Protein AF-A0A954QE84-F1 (afdb_monomer_lite)

Sequence (58 aa):
MGQRRSSERAGYWRGVIGKQESSGMSAAAFCRQHQVPESSFYNWKRKLKQRDRSPAPS

Foldseek 3Di:
DPVPVVVVVLVVLVVLVVVCVVVVHDLVVSCVVVVNPSVVNVVSVVVNVVVVVPDPDD

Radius of gyration: 12.63 Å; chains: 1; bounding box: 29×40×25 Å

Secondary structure (DSSP, 8-state):
--HHHHHHHHHHHHHHHHHHHHTT--HHHHHHHTT--HHHHHHHHHHHHHHHT-----

pLDDT: mean 80.43, std 14.9, range [41.75, 92.69]

Structure (mmCIF, N/CA/C/O backbone):
data_AF-A0A954QE84-F1
#
_entry.id   AF-A0A954QE84-F1
#
loop_
_atom_site.group_PDB
_atom_site.id
_atom_site.type_symbol
_atom_site.label_atom_id
_atom_site.label_alt_id
_atom_site.label_comp_id
_atom_site.label_asym_id
_atom_site.label_entity_id
_atom_site.label_seq_id
_atom_site.pdbx_PDB_ins_code
_atom_site.Cartn_x
_atom_site.Cartn_y
_atom_site.Cartn_z
_atom_site.occupancy
_atom_site.B_iso_or_equiv
_atom_site.auth_seq_id
_atom_site.auth_comp_id
_atom_site.auth_asym_id
_atom_site.auth_atom_id
_atom_site.pdbx_PDB_model_num
ATOM 1 N N . MET A 1 1 ? 18.754 10.533 -16.512 1.00 41.75 1 MET A N 1
ATOM 2 C CA . MET A 1 1 ? 17.560 9.919 -17.141 1.00 41.75 1 MET A CA 1
ATOM 3 C C . MET A 1 1 ? 17.073 8.758 -16.264 1.00 41.75 1 MET A C 1
ATOM 5 O O . MET A 1 1 ? 17.634 7.679 -16.335 1.00 41.75 1 MET A O 1
ATOM 9 N N . GLY A 1 2 ? 16.106 8.980 -15.363 1.00 53.53 2 GLY A N 1
ATOM 10 C CA . GLY A 1 2 ? 15.626 7.939 -14.423 1.00 53.53 2 GLY A CA 1
ATOM 11 C C . GLY A 1 2 ? 14.146 8.049 -14.024 1.00 53.53 2 GLY A C 1
ATOM 12 O O . GLY A 1 2 ? 13.633 7.202 -13.298 1.00 53.53 2 GLY A O 1
ATOM 13 N N . GLN A 1 3 ? 13.441 9.070 -14.525 1.00 56.62 3 GLN A N 1
ATOM 14 C CA . GLN A 1 3 ? 12.091 9.418 -14.075 1.00 56.62 3 GLN A CA 1
ATOM 15 C C . GLN A 1 3 ? 11.017 8.433 -14.569 1.00 56.62 3 GLN A C 1
ATOM 17 O O . GLN A 1 3 ? 10.126 8.074 -13.806 1.00 56.62 3 GLN A O 1
ATOM 22 N N . ARG A 1 4 ? 11.118 7.952 -15.819 1.00 56.44 4 ARG A N 1
ATOM 23 C CA . ARG A 1 4 ? 10.043 7.191 -16.494 1.00 56.44 4 ARG A CA 1
ATOM 24 C C . ARG A 1 4 ? 9.663 5.892 -15.772 1.00 56.44 4 ARG A C 1
ATOM 26 O O . ARG A 1 4 ? 8.489 5.664 -15.504 1.00 56.44 4 ARG A O 1
ATOM 33 N N . ARG A 1 5 ? 10.660 5.117 -15.327 1.00 60.66 5 ARG A N 1
ATOM 34 C CA . ARG A 1 5 ? 10.448 3.854 -14.588 1.00 60.66 5 ARG A CA 1
ATOM 35 C C . ARG A 1 5 ? 9.793 4.064 -13.218 1.00 60.66 5 ARG A C 1
ATOM 37 O O . ARG A 1 5 ? 9.131 3.172 -12.695 1.00 60.66 5 ARG A O 1
ATOM 44 N N . SER A 1 6 ? 9.991 5.239 -12.616 1.00 66.81 6 SER A N 1
ATOM 45 C CA . SER A 1 6 ? 9.394 5.597 -11.326 1.00 66.81 6 SER A CA 1
ATOM 46 C C . SER A 1 6 ? 7.926 6.019 -11.469 1.00 66.81 6 SER A C 1
ATOM 4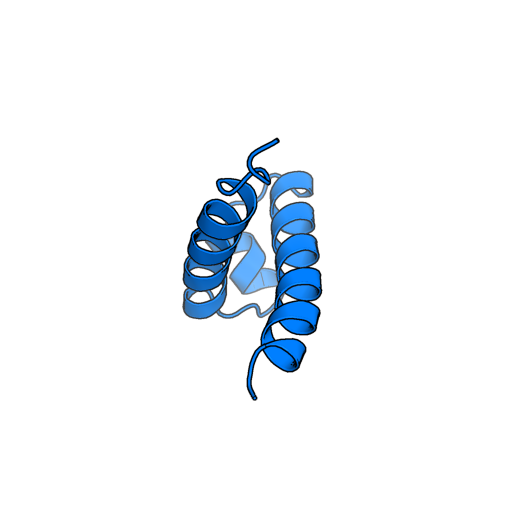8 O O . SER A 1 6 ? 7.154 5.897 -10.519 1.00 66.81 6 SER A O 1
ATOM 50 N N . SER A 1 7 ? 7.516 6.496 -12.648 1.00 70.19 7 SER A N 1
ATOM 51 C CA . SER A 1 7 ? 6.133 6.882 -12.954 1.00 70.19 7 SER A CA 1
ATOM 52 C C . SER A 1 7 ? 5.217 5.670 -13.090 1.00 70.19 7 SER A C 1
ATOM 54 O O . SER A 1 7 ? 4.192 5.606 -12.417 1.00 70.19 7 SER A O 1
ATOM 56 N N . GLU A 1 8 ? 5.611 4.686 -13.900 1.00 73.56 8 GLU A N 1
ATOM 57 C CA . GLU A 1 8 ? 4.823 3.465 -14.130 1.00 73.56 8 GLU A CA 1
ATOM 58 C C . GLU A 1 8 ? 4.648 2.675 -12.832 1.00 73.56 8 GLU A C 1
ATOM 60 O O . GLU A 1 8 ? 3.549 2.269 -12.455 1.00 73.56 8 GLU 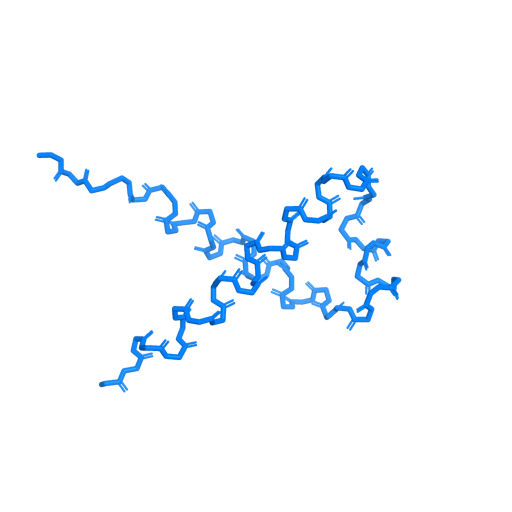A O 1
ATOM 65 N N . ARG A 1 9 ? 5.741 2.554 -12.073 1.00 82.19 9 ARG A N 1
ATOM 66 C CA . ARG A 1 9 ? 5.737 1.871 -10.782 1.00 82.19 9 ARG A CA 1
ATOM 67 C C . ARG A 1 9 ? 4.891 2.630 -9.747 1.00 82.19 9 ARG A C 1
ATOM 69 O O . ARG A 1 9 ? 4.207 1.993 -8.955 1.00 82.19 9 ARG A O 1
ATOM 76 N N . ALA A 1 10 ? 4.850 3.964 -9.792 1.00 84.75 10 ALA A N 1
ATOM 77 C CA . ALA A 1 10 ? 3.962 4.756 -8.936 1.00 84.75 10 ALA A CA 1
ATOM 78 C C . ALA A 1 10 ? 2.475 4.495 -9.213 1.00 84.75 10 ALA A C 1
ATOM 80 O O . ALA A 1 10 ? 1.702 4.401 -8.263 1.00 84.75 10 ALA A O 1
ATOM 81 N N . GLY A 1 11 ? 2.084 4.349 -10.483 1.00 86.88 11 GLY A N 1
ATOM 82 C CA . GLY A 1 11 ? 0.708 4.013 -10.862 1.00 86.88 11 GLY A CA 1
ATOM 83 C C . GLY A 1 11 ? 0.281 2.655 -10.307 1.00 86.88 11 GLY A C 1
ATOM 84 O O . GLY A 1 11 ? -0.763 2.554 -9.663 1.00 86.88 11 GLY A O 1
ATOM 85 N N . TYR A 1 12 ? 1.143 1.644 -10.451 1.00 89.12 12 TYR A N 1
ATOM 86 C CA . TYR A 1 12 ? 0.928 0.327 -9.849 1.00 89.12 12 TYR A CA 1
ATOM 87 C C . TYR A 1 12 ? 0.719 0.425 -8.331 1.00 89.12 12 TYR A C 1
ATOM 89 O O . TYR A 1 12 ? -0.298 -0.034 -7.814 1.00 89.12 12 TYR A O 1
ATOM 97 N N . TRP A 1 13 ? 1.633 1.085 -7.610 1.00 90.88 13 TRP A N 1
ATOM 98 C CA . TRP A 1 13 ? 1.545 1.196 -6.151 1.00 90.88 13 TRP A CA 1
ATOM 99 C C . TRP A 1 13 ? 0.352 2.018 -5.669 1.00 90.88 13 TRP A C 1
ATOM 101 O O . TRP A 1 13 ? -0.229 1.680 -4.642 1.00 90.88 13 TRP A O 1
ATOM 111 N N . ARG A 1 14 ? -0.062 3.050 -6.411 1.00 89.31 14 ARG A N 1
ATOM 112 C CA . ARG A 1 14 ? -1.291 3.796 -6.114 1.00 89.31 14 ARG A CA 1
AT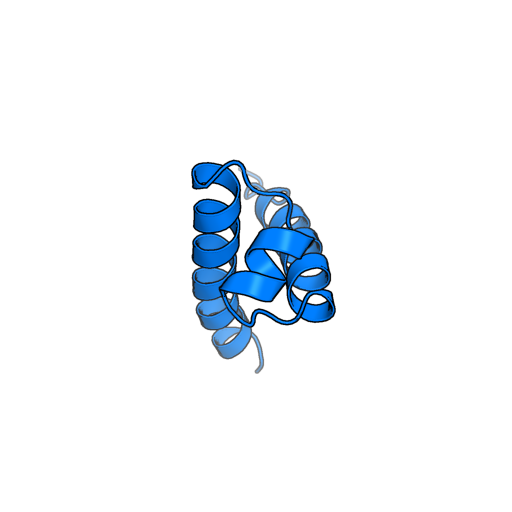OM 113 C C . ARG A 1 14 ? -2.515 2.881 -6.197 1.00 89.31 14 ARG A C 1
ATOM 115 O O . ARG A 1 14 ? -3.344 2.911 -5.296 1.00 89.31 14 ARG A O 1
ATOM 122 N N . GLY A 1 15 ? -2.586 2.018 -7.213 1.00 91.00 15 GLY A N 1
ATOM 123 C CA . GLY A 1 15 ? -3.646 1.014 -7.330 1.00 91.00 15 GLY A CA 1
ATOM 124 C C . GLY A 1 15 ? -3.611 -0.028 -6.209 1.00 91.00 15 GLY A C 1
ATOM 125 O O . GLY A 1 15 ? -4.650 -0.368 -5.653 1.00 91.00 15 GLY A O 1
ATOM 126 N N . VAL A 1 16 ? -2.423 -0.509 -5.833 1.00 91.38 16 VAL A N 1
ATOM 127 C CA . VAL A 1 16 ? -2.248 -1.462 -4.722 1.00 91.38 16 VAL A CA 1
ATOM 128 C C . VAL A 1 16 ? -2.698 -0.859 -3.387 1.00 91.38 16 VAL A C 1
ATOM 130 O O . 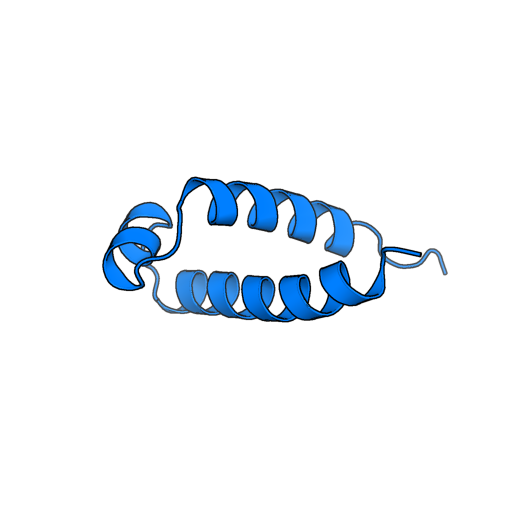VAL A 1 16 ? -3.425 -1.510 -2.643 1.00 91.38 16 VAL A O 1
ATOM 133 N N . ILE A 1 17 ? -2.316 0.388 -3.094 1.00 90.19 17 ILE A N 1
ATOM 134 C CA . ILE A 1 17 ? -2.737 1.090 -1.873 1.00 90.19 17 ILE A CA 1
ATOM 135 C C . ILE A 1 17 ? -4.248 1.335 -1.888 1.00 90.19 17 ILE A C 1
ATOM 137 O O . ILE A 1 17 ? -4.905 1.018 -0.904 1.00 90.19 17 ILE A O 1
ATOM 141 N N . GLY A 1 18 ? -4.814 1.790 -3.010 1.00 90.81 18 GLY A N 1
ATOM 142 C CA . GLY A 1 18 ? -6.262 1.981 -3.131 1.00 90.81 18 GLY A CA 1
ATOM 143 C C . GLY A 1 18 ? -7.054 0.682 -2.946 1.00 90.81 18 GLY A C 1
ATOM 144 O O . GLY A 1 18 ? -8.082 0.675 -2.275 1.00 90.81 18 GLY A O 1
ATOM 145 N N . LYS A 1 19 ? -6.547 -0.450 -3.457 1.00 91.25 19 LYS A N 1
ATOM 146 C CA . LYS A 1 19 ? -7.129 -1.779 -3.198 1.00 91.25 19 LYS A CA 1
ATOM 147 C C . LYS A 1 19 ? -7.065 -2.153 -1.718 1.00 91.25 19 LYS A C 1
ATOM 149 O O . LYS A 1 19 ? -8.046 -2.676 -1.198 1.00 91.25 19 LYS A O 1
ATOM 154 N N . GLN A 1 20 ? -5.949 -1.877 -1.039 1.00 92.06 20 GLN A N 1
ATOM 155 C CA . GLN A 1 20 ? -5.820 -2.110 0.402 1.00 92.06 20 GLN A CA 1
ATOM 156 C C . GLN A 1 20 ? -6.830 -1.272 1.196 1.00 92.06 20 GLN A C 1
ATOM 158 O O . GLN A 1 20 ? -7.505 -1.817 2.067 1.00 92.06 20 GLN A O 1
ATOM 163 N N . GLU A 1 21 ? -6.963 0.018 0.879 1.00 88.38 21 GLU A N 1
ATOM 164 C CA . GLU A 1 21 ? -7.914 0.926 1.533 1.00 88.38 21 GLU A CA 1
ATOM 165 C C . GLU A 1 21 ? -9.365 0.498 1.288 1.00 88.38 21 GLU A C 1
ATOM 167 O O . GLU A 1 21 ? -10.139 0.397 2.236 1.00 88.38 21 GLU A O 1
ATOM 172 N N . SER A 1 22 ? -9.711 0.134 0.050 1.00 90.88 22 SER A N 1
ATOM 173 C CA . SER A 1 22 ? -11.045 -0.372 -0.295 1.00 90.88 22 SER A CA 1
ATOM 174 C C . SER A 1 22 ? -11.358 -1.735 0.322 1.00 90.88 22 SER A C 1
ATOM 176 O O . SER A 1 22 ? -12.527 -2.051 0.511 1.00 90.88 22 SER A O 1
ATOM 178 N N . SER A 1 23 ? -10.344 -2.552 0.620 1.00 88.00 23 SER A N 1
ATOM 179 C CA . SER A 1 23 ? -10.546 -3.852 1.274 1.00 88.00 23 SER A CA 1
ATOM 180 C C . SER A 1 23 ? -10.795 -3.710 2.779 1.00 88.00 23 SER A C 1
ATOM 182 O O . SER A 1 23 ? -11.166 -4.685 3.423 1.00 88.00 23 SER A O 1
ATOM 184 N N . GLY A 1 24 ? -10.528 -2.537 3.373 1.00 89.25 24 GLY A N 1
ATOM 185 C CA . GLY A 1 24 ? -10.635 -2.318 4.822 1.00 89.25 24 GLY A CA 1
ATOM 186 C C . GLY A 1 24 ? -9.647 -3.143 5.660 1.00 89.25 24 GLY A C 1
ATOM 187 O O . GLY A 1 24 ? -9.709 -3.139 6.887 1.00 89.25 24 GLY A O 1
ATOM 188 N N . MET A 1 25 ? -8.718 -3.854 5.016 1.00 89.50 25 MET A N 1
ATOM 189 C CA . MET A 1 25 ? -7.736 -4.713 5.674 1.00 89.50 25 MET A CA 1
ATOM 190 C C . MET A 1 25 ? -6.516 -3.899 6.097 1.00 89.50 25 MET A C 1
ATOM 192 O O . MET A 1 25 ? -6.113 -2.968 5.403 1.00 89.50 25 MET A O 1
ATOM 196 N N . SER A 1 26 ? -5.851 -4.282 7.188 1.00 89.56 26 SER A N 1
ATOM 197 C CA . SER A 1 26 ? -4.560 -3.682 7.545 1.00 89.56 26 SER A CA 1
ATOM 198 C C . SER A 1 26 ? -3.497 -3.962 6.475 1.00 89.56 26 SER A C 1
ATOM 200 O O . SER A 1 26 ? -3.496 -5.022 5.848 1.00 89.56 26 SER A O 1
ATOM 202 N N . ALA A 1 27 ? -2.539 -3.043 6.319 1.00 87.44 27 ALA A N 1
ATOM 203 C CA . ALA A 1 27 ? -1.462 -3.154 5.331 1.00 87.44 27 ALA A CA 1
ATOM 204 C C . ALA A 1 27 ? -0.726 -4.506 5.381 1.00 87.44 27 ALA A C 1
ATOM 206 O O . ALA A 1 27 ? -0.519 -5.116 4.338 1.00 87.44 27 ALA A O 1
ATOM 207 N N . ALA A 1 28 ? -0.408 -5.012 6.576 1.00 89.06 28 ALA A N 1
ATOM 208 C CA . ALA A 1 28 ? 0.249 -6.309 6.755 1.00 89.06 28 ALA A CA 1
ATOM 209 C C . ALA A 1 28 ? -0.620 -7.498 6.299 1.00 89.06 28 ALA A C 1
ATOM 211 O O . ALA A 1 28 ? -0.127 -8.435 5.675 1.00 89.06 28 ALA A O 1
ATOM 212 N N . ALA A 1 29 ? -1.928 -7.468 6.577 1.00 91.94 29 ALA A N 1
ATOM 213 C CA . ALA A 1 29 ? -2.851 -8.521 6.149 1.00 91.94 29 ALA A CA 1
ATOM 214 C C . ALA A 1 29 ? -2.992 -8.543 4.621 1.00 91.94 29 ALA A C 1
ATOM 216 O O . ALA A 1 29 ? -2.848 -9.592 3.998 1.00 91.94 29 ALA A O 1
ATOM 217 N N . PHE A 1 30 ? -3.164 -7.365 4.019 1.00 92.69 30 PHE A N 1
ATOM 218 C CA . PHE A 1 30 ? -3.196 -7.208 2.571 1.00 92.69 30 PHE A CA 1
ATOM 219 C C . PHE A 1 30 ? -1.878 -7.662 1.919 1.00 92.69 30 PHE A C 1
ATOM 221 O O . PHE A 1 30 ? -1.900 -8.380 0.923 1.00 92.69 30 PHE A O 1
ATOM 228 N N . CYS A 1 31 ? -0.729 -7.302 2.502 1.00 91.62 31 CYS A N 1
ATOM 229 C CA . CYS A 1 31 ? 0.579 -7.701 1.988 1.00 91.62 31 CYS A CA 1
ATOM 230 C C . CYS A 1 31 ? 0.781 -9.218 2.015 1.00 91.62 31 CYS A C 1
ATOM 232 O O . CYS A 1 31 ? 1.235 -9.783 1.023 1.00 91.62 31 CYS A O 1
ATOM 234 N N . ARG A 1 32 ? 0.374 -9.889 3.098 1.00 91.12 32 ARG A N 1
ATOM 235 C CA . ARG A 1 32 ? 0.425 -11.354 3.189 1.00 91.12 32 ARG A CA 1
ATOM 236 C C . ARG A 1 32 ? -0.488 -12.032 2.166 1.00 91.12 32 ARG A C 1
ATOM 238 O O . ARG A 1 32 ? -0.053 -12.970 1.510 1.00 91.12 32 ARG A O 1
ATOM 245 N N . GLN A 1 33 ? -1.712 -11.535 1.991 1.00 92.25 33 GLN A N 1
ATOM 246 C CA . GLN A 1 33 ? -2.687 -12.119 1.066 1.00 92.25 33 GLN A CA 1
ATOM 247 C C . GLN A 1 33 ? -2.308 -11.923 -0.408 1.00 92.25 33 GLN A C 1
ATOM 249 O O . GLN A 1 33 ? -2.438 -12.839 -1.211 1.00 92.25 33 GLN A O 1
ATOM 254 N N . HIS A 1 34 ? -1.829 -10.733 -0.770 1.00 88.44 34 HIS A N 1
ATOM 255 C CA . HIS A 1 34 ? -1.489 -10.381 -2.152 1.00 88.44 34 HIS A CA 1
ATOM 256 C C . HIS A 1 34 ? -0.002 -10.589 -2.484 1.00 88.44 34 HIS A C 1
ATOM 258 O O . HIS A 1 34 ? 0.453 -10.126 -3.530 1.00 88.44 34 HIS A O 1
ATOM 264 N N . GLN A 1 35 ? 0.759 -11.240 -1.593 1.00 89.19 35 GLN A N 1
ATOM 265 C CA . GLN A 1 35 ? 2.213 -11.440 -1.696 1.00 89.19 35 GLN A CA 1
ATOM 266 C C . GLN A 1 35 ? 2.978 -10.144 -2.012 1.00 89.19 35 GLN A C 1
ATOM 268 O O . GLN A 1 35 ? 3.971 -10.125 -2.742 1.00 89.19 35 GLN A O 1
ATOM 273 N N . VAL A 1 36 ? 2.501 -9.028 -1.462 1.00 89.81 36 VAL A N 1
ATOM 274 C CA . VAL A 1 36 ? 3.138 -7.727 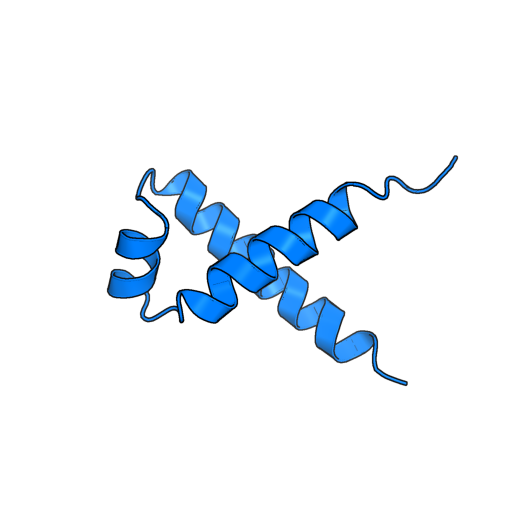-1.634 1.00 89.81 36 VAL A CA 1
ATOM 275 C C . VAL A 1 36 ? 4.230 -7.586 -0.576 1.00 89.81 36 VAL A C 1
ATOM 277 O O . VAL A 1 36 ? 3.960 -7.797 0.606 1.00 89.81 36 VAL A O 1
ATOM 280 N N . PRO A 1 37 ? 5.458 -7.183 -0.945 1.00 90.69 37 PRO A N 1
ATOM 281 C CA . PRO A 1 37 ? 6.504 -6.953 0.039 1.00 90.69 37 PRO A CA 1
ATOM 282 C C . PRO A 1 37 ? 6.133 -5.770 0.938 1.00 90.69 37 PRO A C 1
ATOM 284 O O . PRO A 1 37 ? 6.055 -4.632 0.464 1.00 90.69 37 PRO A O 1
ATOM 287 N N . GLU A 1 38 ? 5.958 -6.018 2.237 1.00 89.12 38 GLU A N 1
ATOM 288 C CA . GLU A 1 38 ? 5.593 -4.987 3.221 1.00 89.12 38 GLU A CA 1
ATOM 289 C C . GLU A 1 38 ? 6.578 -3.814 3.210 1.00 89.12 38 GLU A C 1
ATOM 291 O O . GLU A 1 38 ? 6.180 -2.649 3.185 1.00 89.12 38 GLU A O 1
ATOM 296 N N . SER A 1 39 ? 7.876 -4.116 3.131 1.00 89.38 39 SER A N 1
ATOM 297 C CA . SER A 1 39 ? 8.942 -3.116 3.041 1.00 89.38 39 SER A CA 1
ATOM 298 C C . SER A 1 39 ? 8.747 -2.172 1.853 1.00 89.38 39 SER A C 1
ATOM 300 O O . SER A 1 39 ? 8.865 -0.955 2.000 1.00 89.38 39 SER A O 1
ATOM 302 N N . SER A 1 40 ? 8.386 -2.711 0.686 1.00 88.56 40 SER A N 1
ATOM 303 C CA . SER A 1 40 ? 8.096 -1.912 -0.504 1.00 88.56 40 SER A CA 1
ATOM 304 C C . SER A 1 40 ? 6.792 -1.136 -0.351 1.00 88.56 40 SER A C 1
ATOM 306 O O . SER A 1 40 ? 6.755 0.039 -0.713 1.00 88.56 40 SER A O 1
ATOM 308 N N . PHE A 1 41 ? 5.759 -1.743 0.238 1.00 90.94 41 PHE A N 1
ATOM 309 C CA . PHE A 1 41 ? 4.467 -1.102 0.474 1.00 90.94 41 PHE A CA 1
ATOM 310 C C . PHE A 1 41 ? 4.605 0.163 1.322 1.00 90.94 41 PHE A C 1
ATOM 312 O O . PHE A 1 41 ? 4.183 1.239 0.895 1.00 90.94 41 PHE A O 1
ATOM 319 N N . TYR A 1 42 ? 5.267 0.086 2.479 1.00 89.38 42 TYR A N 1
ATOM 320 C CA . TYR A 1 42 ? 5.466 1.255 3.340 1.00 89.38 42 TYR A CA 1
ATOM 321 C C . TYR A 1 42 ? 6.340 2.328 2.679 1.00 89.38 42 TYR A C 1
ATOM 323 O O . TYR A 1 42 ? 6.042 3.523 2.777 1.00 89.38 42 TYR A O 1
ATOM 331 N N . ASN A 1 43 ? 7.388 1.919 1.958 1.00 89.88 43 ASN A N 1
ATOM 332 C CA . ASN A 1 43 ? 8.274 2.845 1.252 1.00 89.88 43 ASN A CA 1
ATOM 333 C C . ASN A 1 43 ? 7.511 3.619 0.162 1.00 89.88 43 ASN A C 1
ATOM 335 O O . ASN A 1 43 ? 7.610 4.846 0.071 1.00 89.88 43 ASN A O 1
ATOM 339 N N . TRP A 1 44 ? 6.685 2.921 -0.622 1.00 90.06 44 TRP A N 1
ATOM 340 C CA . TRP A 1 44 ? 5.859 3.522 -1.665 1.00 90.06 44 TRP A CA 1
ATOM 341 C C . TRP A 1 44 ? 4.708 4.352 -1.114 1.00 90.06 44 TRP A C 1
ATOM 343 O O . TRP A 1 44 ? 4.484 5.447 -1.621 1.00 90.06 44 TRP A O 1
ATOM 353 N N . LYS A 1 45 ? 4.046 3.922 -0.036 1.00 87.31 45 LYS A N 1
ATOM 354 C CA . LYS A 1 45 ? 3.020 4.723 0.648 1.00 87.31 45 LYS A CA 1
ATOM 355 C C . LYS A 1 45 ? 3.578 6.076 1.093 1.00 87.31 45 LYS A C 1
ATOM 357 O O . LYS A 1 45 ? 2.950 7.109 0.868 1.00 87.31 45 LYS A O 1
ATOM 362 N N . ARG A 1 46 ? 4.802 6.101 1.635 1.00 88.19 46 ARG A N 1
ATOM 363 C CA . ARG A 1 46 ? 5.493 7.345 2.015 1.00 88.19 46 ARG A CA 1
ATOM 364 C C . ARG A 1 46 ? 5.864 8.202 0.802 1.00 88.19 46 ARG A C 1
ATOM 366 O O . ARG A 1 46 ? 5.608 9.404 0.818 1.00 88.19 46 ARG A O 1
ATOM 373 N N . LYS A 1 47 ? 6.431 7.599 -0.250 1.00 86.00 47 LYS A N 1
ATOM 374 C CA . LYS A 1 47 ? 6.810 8.302 -1.492 1.00 86.00 47 LYS A CA 1
ATOM 375 C C . LYS A 1 47 ? 5.608 8.901 -2.220 1.00 86.00 47 LYS A C 1
ATOM 377 O O . LYS A 1 47 ? 5.692 10.022 -2.711 1.00 86.00 47 LYS A O 1
ATOM 382 N N . LEU A 1 48 ? 4.498 8.170 -2.284 1.00 84.25 48 LEU A N 1
ATOM 383 C CA . LEU A 1 48 ? 3.264 8.633 -2.914 1.00 84.25 48 LEU A CA 1
ATOM 384 C C . LEU A 1 48 ? 2.645 9.776 -2.117 1.00 84.25 48 LEU A C 1
ATOM 386 O O . LEU A 1 48 ? 2.317 10.788 -2.719 1.00 84.25 48 LEU A O 1
ATOM 390 N N . LYS A 1 49 ? 2.609 9.686 -0.780 1.00 82.62 49 LYS A N 1
ATOM 391 C CA . LYS A 1 49 ? 2.150 10.791 0.074 1.00 82.62 49 LYS A CA 1
ATOM 392 C C . LYS A 1 49 ? 2.968 12.070 -0.133 1.00 82.62 49 LYS A C 1
ATOM 394 O O . LYS A 1 49 ? 2.402 13.150 -0.111 1.00 82.62 49 LYS A O 1
ATOM 399 N N . GLN A 1 50 ? 4.281 11.966 -0.348 1.00 80.00 50 GLN A N 1
ATOM 400 C CA . GLN A 1 50 ? 5.127 13.133 -0.639 1.00 80.00 50 GLN A CA 1
ATOM 401 C C . GLN A 1 50 ? 4.881 13.715 -2.038 1.00 80.00 50 GLN A C 1
ATOM 403 O O . GLN A 1 50 ? 4.852 14.932 -2.180 1.00 80.00 50 GLN A O 1
ATOM 408 N N . ARG A 1 51 ? 4.671 12.866 -3.054 1.00 72.50 51 ARG A N 1
ATOM 409 C CA . ARG A 1 51 ? 4.349 13.309 -4.425 1.00 72.50 51 ARG A CA 1
ATOM 410 C C . ARG A 1 51 ? 2.968 13.945 -4.533 1.00 72.50 51 ARG A C 1
ATOM 412 O O . ARG A 1 51 ? 2.827 14.903 -5.274 1.00 72.50 51 ARG A O 1
ATOM 419 N N . ASP A 1 52 ? 1.984 13.436 -3.798 1.00 68.06 52 ASP A N 1
ATOM 420 C CA . ASP A 1 52 ? 0.631 14.005 -3.756 1.00 68.06 52 ASP A CA 1
ATOM 421 C C . ASP A 1 52 ? 0.615 15.368 -3.042 1.00 68.06 52 ASP A C 1
ATOM 423 O O . ASP A 1 52 ? -0.118 16.276 -3.411 1.00 68.06 52 ASP A O 1
ATOM 427 N N . ARG A 1 53 ? 1.503 15.542 -2.052 1.00 64.12 53 ARG A N 1
ATOM 428 C CA . ARG A 1 53 ? 1.65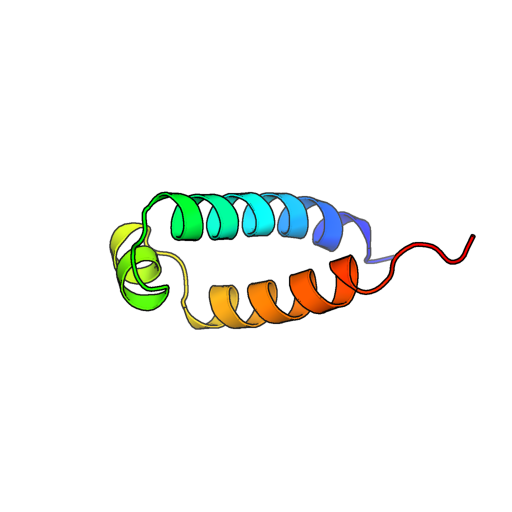8 16.787 -1.288 1.00 64.12 53 ARG A CA 1
ATOM 429 C C . ARG A 1 53 ? 2.473 17.870 -1.996 1.00 64.12 53 ARG A C 1
ATOM 431 O O . ARG A 1 53 ? 2.667 18.930 -1.413 1.00 64.12 53 ARG A O 1
ATOM 438 N N . SER A 1 54 ? 2.955 17.622 -3.211 1.00 50.69 54 SER A N 1
ATOM 439 C CA . SER A 1 54 ? 3.265 18.697 -4.152 1.00 50.69 54 SER A CA 1
ATOM 440 C C . SER A 1 54 ? 2.036 18.889 -5.041 1.00 50.69 54 SER A C 1
ATOM 442 O O . SER A 1 54 ? 2.009 18.335 -6.142 1.00 50.69 54 SER A O 1
ATOM 444 N N . PRO A 1 55 ? 1.007 19.644 -4.599 1.00 50.62 55 PRO A N 1
ATOM 445 C CA . PRO A 1 55 ? 0.172 20.299 -5.585 1.00 50.62 55 PRO A CA 1
ATOM 446 C C . PRO A 1 55 ? 1.127 21.155 -6.421 1.00 50.62 55 PRO A C 1
ATOM 448 O O . PRO A 1 55 ? 2.062 21.758 -5.884 1.00 50.62 55 PRO A O 1
ATOM 451 N N . ALA A 1 56 ? 0.956 21.143 -7.738 1.00 47.00 56 ALA A N 1
ATOM 452 C CA . ALA A 1 56 ? 1.604 22.138 -8.574 1.00 47.00 56 ALA A CA 1
ATOM 453 C C . ALA A 1 56 ? 1.399 23.521 -7.918 1.00 47.00 56 ALA A C 1
ATOM 455 O O . ALA A 1 56 ? 0.269 23.809 -7.511 1.00 47.00 56 ALA A O 1
ATOM 456 N N . PRO A 1 57 ? 2.446 24.345 -7.734 1.00 50.00 57 PRO A N 1
ATOM 457 C CA . PRO A 1 57 ? 2.202 25.744 -7.436 1.00 50.00 57 PRO A CA 1
ATOM 458 C C . PRO A 1 57 ? 1.472 26.321 -8.655 1.00 50.00 57 PRO A C 1
ATOM 460 O O . PRO A 1 57 ? 1.985 26.223 -9.773 1.00 50.00 57 PRO A O 1
ATOM 463 N N . SER A 1 58 ? 0.249 26.811 -8.439 1.00 46.84 58 SER A N 1
ATOM 464 C CA . SER A 1 58 ? -0.406 27.738 -9.367 1.00 46.84 58 SER A CA 1
ATOM 465 C C . SER A 1 58 ? 0.412 29.015 -9.501 1.00 46.84 58 SER A C 1
ATOM 467 O O . SER A 1 58 ? 1.030 29.417 -8.485 1.00 46.84 58 SER A O 1
#